Protein AF-A0A0C2F8E0-F1 (afdb_monomer_lite)

Foldseek 3Di:
DDDDDDDDDDDDPPDDDDDDPPPPDPPDDPDDDDPCLVVDDLVRNLVVVCVVDVDPVSNVVSVVVVVVVVVVVVVVVVVVVVVPDDDDPDDDQDDPPDDPVVSVVVVVVD

Structure (mmCIF, N/CA/C/O backbone):
data_AF-A0A0C2F8E0-F1
#
_entry.id   AF-A0A0C2F8E0-F1
#
loop_
_atom_site.group_PDB
_atom_site.id
_atom_site.type_symbol
_atom_site.label_atom_id
_atom_site.label_alt_id
_atom_site.label_comp_id
_atom_site.label_asym_id
_atom_site.label_entity_id
_atom_site.label_seq_id
_atom_site.pdbx_PDB_ins_code
_atom_site.Cartn_x
_atom_site.Cartn_y
_atom_site.Cartn_z
_atom_site.occupancy
_atom_site.B_iso_or_equiv
_atom_site.auth_seq_id
_atom_site.auth_comp_id
_atom_site.auth_asym_id
_atom_site.auth_atom_id
_atom_site.pdbx_PDB_model_num
ATOM 1 N N . MET A 1 1 ? -4.475 -62.866 5.472 1.00 45.16 1 MET A N 1
ATOM 2 C CA . MET A 1 1 ? -4.153 -63.033 4.039 1.00 45.16 1 MET A CA 1
ATOM 3 C C . MET A 1 1 ? -5.028 -62.095 3.226 1.00 45.16 1 MET A C 1
ATOM 5 O O . MET A 1 1 ? -6.178 -62.429 3.008 1.00 45.16 1 MET A O 1
ATOM 9 N N . SER A 1 2 ? -4.526 -60.917 2.849 1.00 54.19 2 SER A N 1
ATOM 10 C CA . SER A 1 2 ? -4.878 -60.255 1.583 1.00 54.19 2 SER A CA 1
ATOM 11 C C . SER A 1 2 ? -4.017 -59.000 1.445 1.00 54.19 2 SER A C 1
ATOM 13 O O . SER A 1 2 ? -4.216 -58.004 2.136 1.00 54.19 2 SER A O 1
ATOM 15 N N . GLN A 1 3 ? -2.981 -59.113 0.617 1.00 51.97 3 GLN A N 1
ATOM 16 C CA . GLN A 1 3 ? -2.115 -58.018 0.204 1.00 51.97 3 GLN A CA 1
ATOM 17 C C . GLN A 1 3 ? -2.826 -57.235 -0.898 1.00 51.97 3 GLN A C 1
ATOM 19 O O . GLN A 1 3 ? -3.291 -57.826 -1.871 1.00 51.97 3 GLN A O 1
ATOM 24 N N . ARG A 1 4 ? -2.837 -55.904 -0.810 1.00 46.88 4 ARG A N 1
ATOM 25 C CA . ARG A 1 4 ? -3.068 -55.062 -1.986 1.00 46.88 4 ARG A CA 1
ATOM 26 C C . ARG A 1 4 ? -2.023 -53.957 -2.013 1.00 46.88 4 ARG A C 1
ATOM 28 O O . ARG A 1 4 ? -2.144 -52.922 -1.369 1.00 46.88 4 ARG A O 1
ATOM 35 N N . ALA A 1 5 ? -0.938 -54.270 -2.712 1.00 56.09 5 ALA A N 1
ATOM 36 C CA . ALA A 1 5 ? 0.162 -53.376 -3.011 1.00 56.09 5 ALA A CA 1
ATOM 37 C C . ALA A 1 5 ? -0.282 -52.351 -4.063 1.00 56.09 5 ALA A C 1
ATOM 39 O O . ALA A 1 5 ? -0.649 -52.741 -5.168 1.00 56.09 5 ALA A O 1
ATOM 40 N N . ASN A 1 6 ? -0.192 -51.059 -3.746 1.00 51.34 6 ASN A N 1
ATOM 41 C CA . ASN A 1 6 ? -0.209 -50.003 -4.754 1.00 51.34 6 ASN A CA 1
ATOM 42 C C . ASN A 1 6 ? 1.191 -49.400 -4.872 1.00 51.34 6 ASN A C 1
ATOM 44 O O . ASN A 1 6 ? 1.825 -49.008 -3.892 1.00 51.34 6 ASN A O 1
ATOM 48 N N . ARG A 1 7 ? 1.696 -49.436 -6.104 1.00 55.56 7 ARG A N 1
ATOM 49 C CA . ARG A 1 7 ? 3.070 -49.127 -6.486 1.00 55.56 7 ARG A CA 1
ATOM 50 C C . ARG A 1 7 ? 3.330 -47.619 -6.422 1.00 55.56 7 ARG A C 1
ATOM 52 O O . ARG A 1 7 ? 2.523 -46.817 -6.874 1.00 55.56 7 ARG A O 1
ATOM 59 N N . ARG A 1 8 ? 4.499 -47.277 -5.875 1.00 47.25 8 ARG A N 1
ATOM 60 C CA . ARG A 1 8 ? 5.128 -45.949 -5.875 1.00 47.25 8 ARG A CA 1
ATOM 61 C C . ARG A 1 8 ? 5.359 -45.453 -7.307 1.00 47.25 8 ARG A C 1
ATOM 63 O O . ARG A 1 8 ? 5.914 -46.196 -8.112 1.00 47.25 8 ARG A O 1
ATOM 70 N N . ALA A 1 9 ? 5.079 -44.178 -7.563 1.00 47.22 9 ALA A N 1
ATOM 71 C CA . ALA A 1 9 ? 5.681 -43.422 -8.657 1.00 47.22 9 ALA A CA 1
ATOM 72 C C . ALA A 1 9 ? 6.323 -42.159 -8.064 1.00 47.22 9 ALA A C 1
ATOM 74 O O . ALA A 1 9 ? 5.647 -41.187 -7.743 1.00 47.22 9 ALA A O 1
ATOM 75 N N . ALA A 1 10 ? 7.635 -42.220 -7.835 1.00 47.75 10 ALA A N 1
ATOM 76 C CA . ALA A 1 10 ? 8.445 -41.074 -7.447 1.00 47.75 10 ALA A CA 1
ATOM 77 C C . ALA A 1 10 ? 8.933 -40.392 -8.728 1.00 47.75 10 ALA A C 1
ATOM 79 O O . ALA A 1 10 ? 9.767 -40.953 -9.437 1.00 47.75 10 ALA A O 1
ATOM 80 N N . ASN A 1 11 ? 8.412 -39.206 -9.033 1.00 48.38 11 ASN A N 1
ATOM 81 C CA . ASN A 1 11 ? 8.907 -38.406 -10.146 1.00 48.38 11 ASN A CA 1
ATOM 82 C C . ASN A 1 11 ? 10.168 -37.653 -9.693 1.00 48.38 11 ASN A C 1
ATOM 84 O O . ASN A 1 11 ? 10.084 -36.635 -9.010 1.00 48.38 11 ASN A O 1
ATOM 88 N N . LYS A 1 12 ? 11.345 -38.205 -10.006 1.00 55.06 12 LYS A N 1
ATOM 89 C CA . LYS A 1 12 ? 12.647 -37.554 -9.821 1.00 55.06 12 LYS A CA 1
ATOM 90 C C . LYS A 1 12 ? 13.112 -37.008 -11.165 1.00 55.06 12 LYS A C 1
ATOM 92 O O . LYS A 1 12 ? 13.905 -37.653 -11.845 1.00 55.06 12 LYS A O 1
ATOM 97 N N . ASN A 1 13 ? 12.687 -35.800 -11.510 1.00 45.97 13 ASN A N 1
ATOM 98 C CA . ASN A 1 13 ? 13.343 -35.055 -12.580 1.00 45.97 13 ASN A CA 1
ATOM 99 C C . ASN A 1 13 ? 14.569 -34.350 -11.995 1.00 45.97 13 ASN A C 1
ATOM 101 O O . ASN A 1 13 ? 14.539 -33.181 -11.626 1.00 45.97 13 ASN A O 1
ATOM 105 N N . LYS A 1 14 ? 15.645 -35.132 -11.855 1.00 49.69 14 LYS A N 1
ATOM 106 C CA . LYS A 1 14 ? 17.013 -34.639 -11.698 1.00 49.69 14 LYS A CA 1
ATOM 107 C C . LYS A 1 14 ? 17.560 -34.425 -13.105 1.00 49.69 14 LYS A C 1
ATOM 109 O O . LYS A 1 14 ? 18.092 -35.357 -13.701 1.00 49.69 14 LYS A O 1
ATOM 114 N N . THR A 1 15 ? 17.424 -33.213 -13.623 1.00 42.12 15 THR A N 1
ATOM 115 C CA . THR A 1 15 ? 18.059 -32.813 -14.880 1.00 42.12 15 THR A CA 1
ATOM 116 C C . THR A 1 15 ? 19.255 -31.941 -14.525 1.00 42.12 15 THR A C 1
ATOM 118 O O . THR A 1 15 ? 19.119 -30.750 -14.272 1.00 42.12 15 THR A O 1
ATOM 121 N N . MET A 1 16 ? 20.424 -32.577 -14.415 1.00 50.88 16 MET A N 1
ATOM 122 C CA . MET A 1 16 ? 21.712 -31.893 -14.509 1.00 50.88 16 MET A CA 1
ATOM 123 C C . MET A 1 16 ? 21.967 -31.643 -15.994 1.00 50.88 16 MET A C 1
ATOM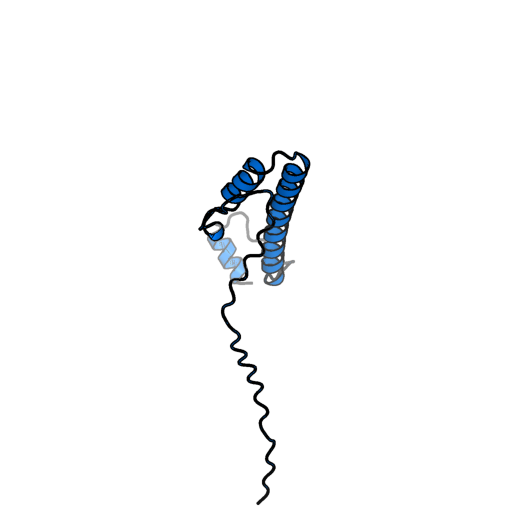 125 O O . MET A 1 16 ? 22.166 -32.602 -16.733 1.00 50.88 16 MET A O 1
ATOM 129 N N . VAL A 1 17 ? 21.932 -30.383 -16.415 1.00 41.81 17 VAL A N 1
ATOM 130 C CA . VAL A 1 17 ? 22.494 -29.920 -17.691 1.00 41.81 17 VAL A CA 1
ATOM 131 C C . VAL A 1 17 ? 23.168 -28.589 -17.365 1.00 41.81 17 VAL A C 1
ATOM 133 O O . VAL A 1 17 ? 22.498 -27.636 -16.990 1.00 41.81 17 VAL A O 1
ATOM 136 N N . THR A 1 18 ? 24.462 -28.660 -17.063 1.00 40.91 18 THR A N 1
ATOM 137 C CA . THR A 1 18 ? 25.561 -28.264 -17.960 1.00 40.91 18 THR A CA 1
ATOM 138 C C . THR A 1 18 ? 25.658 -26.748 -18.041 1.00 40.91 18 THR A C 1
ATOM 140 O O . THR A 1 18 ? 24.885 -26.089 -18.728 1.00 40.91 18 THR A O 1
ATOM 143 N N . GLU A 1 19 ? 26.631 -26.223 -17.300 1.00 48.03 19 GLU A N 1
ATOM 144 C CA . GLU A 1 19 ? 27.189 -24.890 -17.475 1.00 48.03 19 GLU A CA 1
ATOM 145 C C . GLU A 1 19 ? 27.627 -24.734 -18.936 1.00 48.03 19 GLU A C 1
ATOM 147 O O . GLU A 1 19 ? 28.675 -25.232 -19.331 1.00 48.03 19 GLU A O 1
ATOM 152 N N . ASN A 1 20 ? 26.813 -24.057 -19.741 1.00 40.94 20 ASN A N 1
ATOM 153 C CA . ASN A 1 20 ? 27.279 -23.382 -20.942 1.00 40.94 20 ASN A CA 1
ATOM 154 C C . ASN A 1 20 ? 26.905 -21.913 -20.775 1.00 40.94 20 ASN A C 1
ATOM 156 O O . ASN A 1 20 ? 25.783 -21.484 -21.038 1.00 40.94 20 ASN A O 1
ATOM 160 N N . SER A 1 21 ? 27.866 -21.149 -20.263 1.00 54.12 21 SER A N 1
ATOM 161 C CA . SER A 1 21 ? 27.901 -19.697 -20.354 1.00 54.12 21 SER A CA 1
ATOM 162 C C . SER A 1 21 ? 28.090 -19.313 -21.822 1.00 54.12 21 SER A C 1
ATOM 164 O O . SER A 1 21 ? 29.199 -19.022 -22.267 1.00 54.12 21 SER A O 1
ATOM 166 N N . GLU A 1 22 ? 27.011 -19.369 -22.595 1.00 39.72 22 GLU A N 1
ATOM 167 C CA . GLU A 1 22 ? 26.970 -18.793 -23.932 1.00 39.72 22 GLU A CA 1
ATO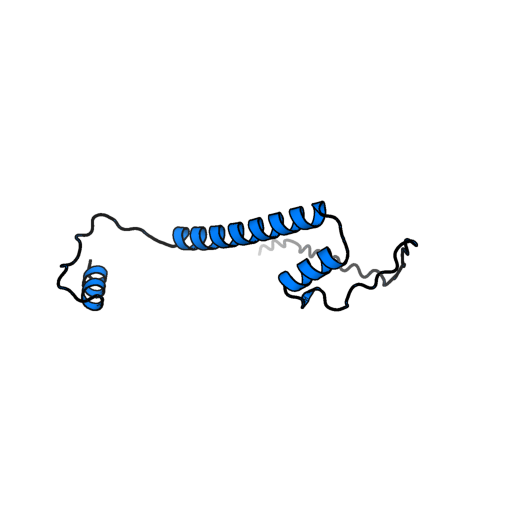M 168 C C . GLU A 1 22 ? 26.521 -17.344 -23.806 1.00 39.72 22 GLU A C 1
ATOM 170 O O . GLU A 1 22 ? 25.343 -17.006 -23.691 1.00 39.72 22 GLU A O 1
ATOM 175 N N . SER A 1 23 ? 27.532 -16.484 -23.766 1.00 47.25 23 SER A N 1
ATOM 176 C CA . SER A 1 23 ? 27.427 -15.043 -23.899 1.00 47.25 23 SER A CA 1
ATOM 177 C C . SER A 1 23 ? 26.726 -14.703 -25.213 1.00 47.25 23 SER A C 1
ATOM 179 O O . SER A 1 23 ? 27.362 -14.612 -26.261 1.00 47.25 23 SER A O 1
ATOM 181 N N . ILE A 1 24 ? 25.415 -14.469 -25.168 1.00 44.28 24 ILE A N 1
ATOM 182 C CA . ILE A 1 24 ? 24.731 -13.733 -26.233 1.00 44.28 24 ILE A CA 1
ATOM 183 C C . ILE A 1 24 ? 25.053 -12.256 -26.003 1.00 44.28 24 ILE A C 1
ATOM 185 O O . ILE A 1 24 ? 24.298 -11.504 -25.390 1.00 44.28 24 ILE A O 1
ATOM 189 N N . SER A 1 25 ? 26.247 -11.857 -26.433 1.00 41.91 25 SER A N 1
ATOM 190 C CA . SER A 1 25 ? 26.643 -10.458 -26.500 1.00 41.91 25 SER A CA 1
ATOM 191 C C . SER A 1 25 ? 25.890 -9.802 -27.652 1.00 41.91 25 SER A C 1
ATOM 193 O O . SER A 1 25 ? 26.269 -9.950 -28.813 1.00 41.91 25 SER A O 1
ATOM 195 N N . ASN A 1 26 ? 24.823 -9.079 -27.320 1.00 41.91 26 ASN A N 1
ATOM 196 C CA . ASN A 1 26 ? 24.261 -8.070 -28.207 1.00 41.91 26 ASN A CA 1
ATOM 197 C C . ASN A 1 26 ? 25.211 -6.856 -28.168 1.00 41.91 26 ASN A C 1
ATOM 199 O O . ASN A 1 26 ? 25.406 -6.290 -27.087 1.00 41.91 26 ASN A O 1
ATOM 203 N N . PRO A 1 27 ? 25.856 -6.466 -29.279 1.00 53.09 27 PRO A N 1
ATOM 204 C CA . PRO A 1 27 ? 26.914 -5.475 -29.233 1.00 53.09 27 PRO A CA 1
ATOM 205 C C . PRO A 1 27 ? 26.339 -4.093 -29.543 1.00 53.09 27 PRO A C 1
ATOM 207 O O . PRO A 1 27 ? 26.495 -3.657 -30.668 1.00 53.09 27 PRO A O 1
ATOM 210 N N . GLU A 1 28 ? 25.694 -3.407 -28.588 1.00 50.78 28 GLU A N 1
ATOM 211 C CA . GLU A 1 28 ? 25.540 -1.932 -28.689 1.00 50.78 28 GLU A CA 1
ATOM 212 C C . GLU A 1 28 ? 25.468 -1.138 -27.370 1.00 50.78 28 GLU A C 1
ATOM 214 O O . GLU A 1 28 ? 25.681 0.066 -27.418 1.00 50.78 28 GLU A O 1
ATOM 219 N N . HIS A 1 29 ? 25.321 -1.732 -26.179 1.00 48.88 29 HIS A N 1
ATOM 220 C CA . HIS A 1 29 ? 25.494 -0.970 -24.928 1.00 48.88 29 HIS A CA 1
ATOM 221 C C . HIS A 1 29 ? 26.200 -1.802 -23.857 1.00 48.88 29 HIS A C 1
ATOM 223 O O . HIS A 1 29 ? 25.595 -2.625 -23.174 1.00 48.88 29 HIS A O 1
ATOM 229 N N . GLY A 1 30 ? 27.511 -1.596 -23.727 1.00 52.00 30 GLY A N 1
ATOM 230 C CA . GLY A 1 30 ? 28.300 -2.135 -22.625 1.00 52.00 30 GLY A CA 1
ATOM 231 C C . GLY A 1 30 ? 27.953 -1.402 -21.336 1.00 52.00 30 GLY A C 1
ATOM 232 O O . GLY A 1 30 ? 28.537 -0.366 -21.045 1.00 52.00 30 GLY A O 1
ATOM 233 N N . GLU A 1 31 ? 27.002 -1.932 -20.575 1.00 61.53 31 GLU A N 1
ATOM 234 C CA . GLU A 1 31 ? 26.642 -1.385 -19.272 1.00 61.53 31 GLU A CA 1
ATOM 235 C C . GLU A 1 31 ? 26.696 -2.482 -18.212 1.00 61.53 31 GLU A C 1
ATOM 237 O O . GLU A 1 31 ? 25.895 -3.415 -18.194 1.00 61.53 31 GLU A O 1
ATOM 242 N N . VAL A 1 32 ? 27.690 -2.373 -17.330 1.00 66.31 32 VAL A N 1
ATOM 243 C CA . VAL A 1 32 ? 27.881 -3.275 -16.194 1.00 66.31 32 VAL A CA 1
ATOM 244 C C . VAL A 1 32 ? 26.773 -2.992 -15.180 1.00 66.31 32 VAL A C 1
ATOM 246 O O . VAL A 1 32 ? 26.701 -1.899 -14.610 1.00 66.31 32 VAL A O 1
ATOM 249 N N . LEU A 1 33 ? 25.890 -3.968 -14.960 1.00 69.75 33 LEU A N 1
ATOM 250 C CA . LEU A 1 33 ? 24.957 -3.928 -13.835 1.00 69.75 33 LEU A CA 1
ATOM 251 C C . LEU A 1 33 ? 25.760 -3.942 -12.521 1.00 69.75 33 LEU A C 1
ATOM 253 O O . LEU A 1 33 ? 26.706 -4.725 -12.402 1.00 69.75 33 LEU A O 1
ATOM 257 N N . PRO A 1 34 ? 25.404 -3.118 -11.520 1.00 71.44 34 PRO A N 1
ATOM 258 C CA . PRO A 1 34 ? 26.037 -3.191 -10.214 1.00 71.44 34 PRO A CA 1
ATOM 259 C C . PRO A 1 34 ? 25.771 -4.571 -9.607 1.00 71.44 34 PRO A C 1
ATOM 261 O O . PRO A 1 34 ? 24.659 -5.092 -9.683 1.00 71.44 34 PRO A O 1
ATOM 264 N N . ALA A 1 35 ? 26.799 -5.157 -8.994 1.00 71.12 35 ALA A N 1
ATOM 265 C CA . ALA A 1 35 ? 26.773 -6.541 -8.519 1.00 71.12 35 ALA A CA 1
ATOM 266 C C . ALA A 1 35 ? 25.690 -6.833 -7.456 1.00 71.12 35 ALA A C 1
ATOM 268 O O . ALA A 1 35 ? 25.348 -7.993 -7.266 1.00 71.12 35 ALA A O 1
ATOM 269 N N . ASN A 1 36 ? 25.125 -5.804 -6.807 1.00 80.62 36 ASN A N 1
ATOM 270 C CA . ASN A 1 36 ? 24.226 -5.939 -5.653 1.00 80.62 36 ASN A CA 1
ATOM 271 C C . ASN A 1 36 ? 22.931 -5.118 -5.796 1.00 80.62 36 ASN A C 1
ATOM 273 O O . ASN A 1 36 ? 22.582 -4.329 -4.921 1.00 80.62 36 ASN A O 1
ATOM 277 N N . LEU A 1 37 ? 22.197 -5.283 -6.902 1.00 84.25 37 LEU A N 1
ATOM 278 C CA . LEU A 1 37 ? 20.883 -4.636 -7.076 1.00 84.25 37 LEU A CA 1
ATOM 279 C C . LEU A 1 37 ? 19.869 -5.028 -5.986 1.00 84.25 37 LEU A C 1
ATOM 281 O O . LEU A 1 37 ? 19.005 -4.228 -5.645 1.00 84.25 37 LEU A O 1
ATOM 285 N N . SER A 1 38 ? 19.973 -6.246 -5.445 1.00 85.44 38 SER A N 1
ATOM 286 C CA . SER A 1 38 ? 19.097 -6.764 -4.385 1.00 85.44 38 SER A CA 1
ATOM 287 C C . SER A 1 38 ? 19.243 -6.036 -3.052 1.00 85.44 38 SER A C 1
ATOM 289 O O . SER A 1 38 ? 18.305 -6.030 -2.261 1.00 85.44 38 SER A O 1
ATOM 291 N N . ASP A 1 39 ? 20.410 -5.442 -2.809 1.00 89.06 39 ASP A N 1
ATOM 292 C CA . ASP A 1 39 ? 20.748 -4.819 -1.527 1.00 89.06 39 ASP A CA 1
ATOM 293 C C . ASP A 1 39 ? 20.405 -3.325 -1.524 1.00 89.06 39 ASP A C 1
ATOM 295 O O . ASP A 1 39 ? 20.404 -2.673 -0.479 1.00 89.06 39 ASP A O 1
ATOM 299 N N . MET A 1 40 ? 20.110 -2.771 -2.703 1.00 87.94 40 MET A N 1
ATOM 300 C CA . MET A 1 40 ? 19.691 -1.388 -2.861 1.00 87.94 40 MET A CA 1
ATOM 301 C C . MET A 1 40 ? 18.275 -1.201 -2.329 1.00 87.94 40 MET A C 1
ATOM 303 O O . MET A 1 40 ? 17.383 -2.024 -2.554 1.00 87.94 40 MET A O 1
ATOM 307 N N . SER A 1 41 ? 18.035 -0.072 -1.662 1.00 90.31 41 SER A N 1
ATOM 308 C CA . SER A 1 41 ? 16.668 0.288 -1.307 1.00 90.31 41 SER A CA 1
ATOM 309 C C . SER A 1 41 ? 15.838 0.523 -2.577 1.00 90.31 41 SER A C 1
ATOM 311 O O . SER A 1 41 ? 16.367 0.863 -3.636 1.00 90.31 41 SER A O 1
ATOM 313 N N . VAL A 1 42 ? 14.509 0.400 -2.475 1.00 87.88 42 VAL A N 1
ATOM 314 C CA . VAL A 1 42 ? 13.590 0.696 -3.595 1.00 87.88 42 VAL A CA 1
ATOM 315 C C . VAL A 1 42 ? 13.827 2.106 -4.144 1.00 87.88 42 VAL A C 1
ATOM 317 O O . VAL A 1 42 ? 13.749 2.330 -5.352 1.00 87.88 42 VAL A O 1
ATOM 320 N N . ARG A 1 43 ? 14.154 3.053 -3.258 1.00 88.31 43 ARG A N 1
ATOM 321 C CA . ARG A 1 43 ? 14.490 4.424 -3.632 1.00 88.31 43 ARG A CA 1
ATOM 322 C C . ARG A 1 43 ? 15.777 4.475 -4.451 1.00 88.31 43 ARG A C 1
ATOM 324 O O . ARG A 1 43 ? 15.751 5.022 -5.548 1.00 88.31 43 ARG A O 1
ATOM 331 N N . ASP A 1 44 ? 16.856 3.870 -3.962 1.00 89.81 44 ASP A N 1
ATOM 332 C CA . ASP A 1 44 ? 18.152 3.891 -4.654 1.00 89.81 44 ASP A CA 1
ATOM 333 C C . ASP A 1 44 ? 18.065 3.178 -6.009 1.00 89.81 44 ASP A C 1
ATOM 335 O O . ASP A 1 44 ? 18.651 3.628 -6.991 1.00 89.81 44 ASP A O 1
ATOM 339 N N . LEU A 1 45 ? 17.291 2.091 -6.092 1.00 90.44 45 LEU A N 1
ATOM 340 C CA . LEU A 1 45 ? 17.027 1.380 -7.343 1.00 90.44 45 LEU A CA 1
ATOM 341 C C . LEU A 1 45 ? 16.262 2.269 -8.337 1.00 90.44 45 LEU A C 1
ATOM 343 O O . LEU A 1 45 ? 16.577 2.294 -9.524 1.00 90.44 45 LEU A O 1
ATOM 347 N N . THR A 1 46 ? 15.276 3.027 -7.857 1.00 88.62 46 THR A N 1
ATOM 348 C CA . THR A 1 46 ? 14.498 3.957 -8.689 1.00 88.62 46 THR A CA 1
ATOM 349 C C . THR A 1 46 ? 15.374 5.099 -9.198 1.00 88.62 46 THR A C 1
ATOM 351 O O . THR A 1 46 ? 15.377 5.387 -10.395 1.00 88.62 46 THR A O 1
ATOM 354 N N . GLU A 1 47 ? 16.167 5.709 -8.314 1.00 88.00 47 GLU A N 1
ATOM 355 C CA . GLU A 1 47 ? 17.131 6.752 -8.674 1.00 88.00 47 GLU A CA 1
ATOM 356 C C . GLU A 1 47 ? 18.166 6.217 -9.674 1.00 88.00 47 GLU A C 1
ATOM 358 O O . GLU A 1 47 ? 18.475 6.890 -10.659 1.00 88.00 47 GLU A O 1
ATOM 363 N N . TYR A 1 48 ? 18.630 4.976 -9.501 1.00 89.00 48 TYR A N 1
ATOM 364 C CA . TYR A 1 48 ? 19.514 4.310 -10.453 1.00 89.00 48 TYR A CA 1
ATOM 365 C C . TYR A 1 48 ? 18.865 4.172 -11.835 1.00 89.00 48 TYR A C 1
ATOM 367 O O . TYR A 1 48 ? 19.460 4.597 -12.827 1.00 89.00 48 TYR A O 1
ATOM 375 N N . ILE A 1 49 ? 17.630 3.667 -11.923 1.00 88.31 49 ILE A N 1
ATOM 376 C CA . ILE A 1 49 ? 16.924 3.507 -13.204 1.00 88.31 49 ILE A CA 1
ATOM 377 C C . ILE A 1 49 ? 16.725 4.864 -13.900 1.00 88.31 49 ILE A C 1
ATOM 379 O O . ILE A 1 49 ? 17.033 4.988 -15.086 1.00 88.31 49 ILE A O 1
ATOM 383 N N . VAL A 1 50 ? 16.292 5.901 -13.175 1.00 87.56 50 VAL A N 1
ATOM 384 C CA . VAL A 1 50 ? 16.096 7.262 -13.723 1.00 87.56 50 VAL A CA 1
ATOM 385 C C . VAL A 1 50 ? 17.428 7.929 -14.095 1.00 87.56 50 VAL A C 1
ATOM 387 O O . VAL A 1 50 ? 17.514 8.728 -15.033 1.00 87.56 50 VAL A O 1
ATOM 390 N N . SER A 1 51 ? 18.514 7.615 -13.384 1.00 86.19 51 SER A N 1
ATOM 391 C CA . SER A 1 51 ? 19.848 8.115 -13.729 1.00 86.19 51 SER A CA 1
ATOM 392 C C . SER A 1 51 ? 20.346 7.548 -15.062 1.00 86.19 51 SER A C 1
ATOM 394 O O . SER A 1 51 ? 20.958 8.287 -15.834 1.00 86.19 51 SER A O 1
ATOM 396 N N . ARG A 1 52 ? 20.023 6.277 -15.343 1.00 85.12 52 ARG A N 1
ATOM 397 C CA . ARG A 1 52 ? 20.389 5.542 -16.561 1.00 85.12 52 ARG A CA 1
ATOM 398 C C . ARG A 1 52 ? 19.504 5.897 -17.752 1.00 85.12 52 ARG A C 1
ATOM 400 O O . ARG A 1 52 ? 20.010 6.064 -18.856 1.00 85.12 52 ARG A O 1
ATOM 407 N N . TYR A 1 53 ? 18.202 6.040 -17.526 1.00 83.19 53 TYR A N 1
ATOM 408 C CA . TYR A 1 53 ? 17.225 6.320 -18.571 1.00 83.19 53 TYR A CA 1
ATOM 409 C C . TYR A 1 53 ? 16.615 7.704 -18.369 1.00 83.19 53 TYR A C 1
ATOM 411 O O . TYR A 1 53 ? 15.703 7.891 -17.567 1.00 83.19 53 TYR A O 1
ATOM 419 N N . LYS A 1 54 ? 17.097 8.681 -19.145 1.00 82.44 54 LYS A N 1
ATOM 420 C CA . LYS A 1 54 ? 16.588 10.065 -19.170 1.00 82.44 54 LYS A CA 1
ATOM 421 C C . LYS A 1 54 ? 15.301 10.208 -19.990 1.00 82.44 54 LYS A C 1
ATOM 423 O O . LYS A 1 54 ? 15.131 11.179 -20.721 1.00 82.44 54 LYS A O 1
ATOM 428 N N . ASP A 1 55 ? 14.414 9.225 -19.888 1.00 88.38 55 ASP A N 1
ATOM 429 C CA . ASP A 1 55 ? 13.109 9.248 -20.539 1.00 88.38 55 ASP A CA 1
ATOM 430 C C . ASP A 1 55 ? 12.038 9.702 -19.527 1.00 88.38 55 ASP A C 1
ATOM 432 O O . ASP A 1 55 ? 11.776 8.988 -18.551 1.00 88.38 55 ASP A O 1
ATOM 436 N N . PRO A 1 56 ? 11.377 10.856 -19.746 1.00 87.44 56 PRO A N 1
ATOM 437 C CA . PRO A 1 56 ? 10.325 11.342 -18.855 1.00 87.44 56 PRO A CA 1
ATOM 438 C C . PRO A 1 56 ? 9.108 10.403 -18.780 1.00 87.44 56 PRO A C 1
ATOM 440 O O . PRO A 1 56 ? 8.316 10.491 -17.839 1.00 87.44 56 PRO A O 1
ATOM 443 N N . VAL A 1 57 ? 8.916 9.507 -19.753 1.00 91.88 57 VAL A N 1
ATOM 444 C CA . VAL A 1 57 ? 7.868 8.478 -19.713 1.00 91.88 57 VAL A CA 1
ATOM 445 C C . VAL A 1 57 ? 8.217 7.398 -18.691 1.00 91.88 57 VAL A C 1
ATOM 447 O O . VAL A 1 57 ? 7.357 7.019 -17.896 1.00 91.88 57 VAL A O 1
ATOM 450 N N . ILE A 1 58 ? 9.472 6.941 -18.660 1.00 89.75 58 ILE A N 1
ATOM 451 C CA . ILE A 1 58 ? 9.943 5.925 -17.707 1.00 89.75 58 ILE A CA 1
ATOM 452 C C . ILE A 1 58 ? 9.823 6.446 -16.272 1.00 89.75 58 ILE A C 1
ATOM 454 O O . ILE A 1 58 ? 9.320 5.734 -15.403 1.00 89.75 58 ILE A O 1
ATOM 458 N N . GLU A 1 59 ? 10.189 7.705 -16.031 1.00 89.12 59 GLU A N 1
ATOM 459 C CA . GLU A 1 59 ? 10.052 8.340 -14.715 1.00 89.12 59 GLU A CA 1
ATOM 460 C C . GLU A 1 59 ? 8.589 8.380 -14.236 1.00 89.12 59 GLU A C 1
ATOM 462 O O . GLU A 1 59 ? 8.288 8.039 -13.087 1.00 89.12 59 GLU A O 1
ATOM 467 N N . LYS A 1 60 ? 7.649 8.716 -15.131 1.00 91.62 60 LYS A N 1
ATOM 468 C CA . LYS A 1 60 ? 6.209 8.707 -14.823 1.00 91.62 60 LYS A CA 1
ATOM 469 C C . LYS A 1 60 ? 5.683 7.302 -14.540 1.00 91.62 60 LYS A C 1
ATOM 471 O O . LYS A 1 60 ? 4.897 7.125 -13.610 1.00 91.62 60 LYS A O 1
ATOM 476 N N . LEU A 1 61 ? 6.107 6.308 -15.322 1.00 92.06 61 LEU A N 1
ATOM 477 C CA . LEU A 1 61 ? 5.705 4.913 -15.132 1.00 92.06 61 LEU A CA 1
ATOM 478 C C . LEU A 1 61 ? 6.215 4.354 -13.799 1.00 92.06 61 LEU A C 1
ATOM 480 O O . LEU A 1 61 ? 5.446 3.723 -13.075 1.00 92.06 61 LEU A O 1
ATOM 484 N N . LEU A 1 62 ? 7.477 4.622 -13.450 1.00 92.44 62 LEU A N 1
ATOM 485 C CA . LEU A 1 62 ? 8.061 4.224 -12.167 1.00 92.44 62 LEU A CA 1
ATOM 486 C C . LEU A 1 62 ? 7.345 4.887 -10.993 1.00 92.44 62 LEU A C 1
ATOM 488 O O . LEU A 1 62 ? 6.969 4.204 -10.043 1.00 92.44 62 LEU A O 1
ATOM 492 N N . SER A 1 63 ? 7.083 6.191 -11.091 1.00 89.69 63 SER A N 1
ATOM 493 C CA . SER A 1 63 ? 6.346 6.927 -10.059 1.00 89.69 63 SER A CA 1
ATOM 494 C C . SER A 1 63 ? 4.954 6.327 -9.824 1.00 89.69 63 SER A C 1
ATOM 496 O O . SER A 1 63 ? 4.582 6.035 -8.686 1.00 89.69 63 SER A O 1
ATOM 498 N N . ALA A 1 64 ? 4.208 6.051 -10.900 1.00 93.25 64 ALA A N 1
ATOM 499 C CA . ALA A 1 64 ? 2.894 5.417 -10.812 1.00 93.25 64 ALA A CA 1
ATOM 500 C C . ALA A 1 64 ? 2.963 3.989 -10.236 1.00 93.25 64 ALA A C 1
ATOM 502 O O . ALA A 1 64 ? 2.079 3.575 -9.484 1.00 93.25 64 ALA A O 1
ATOM 503 N N . LEU A 1 65 ? 4.007 3.223 -10.566 1.00 91.31 65 LEU A N 1
ATOM 504 C CA . LEU A 1 65 ? 4.219 1.883 -10.023 1.00 91.31 65 LEU A CA 1
ATOM 505 C C . LEU A 1 65 ? 4.465 1.922 -8.508 1.00 91.31 65 LEU A C 1
ATOM 507 O O . LEU A 1 65 ? 3.824 1.170 -7.773 1.00 91.31 65 LEU A O 1
ATOM 511 N N . MET A 1 66 ? 5.341 2.814 -8.036 1.00 89.69 66 MET A N 1
ATOM 512 C CA . MET A 1 66 ? 5.631 2.975 -6.606 1.00 89.69 66 MET A CA 1
ATOM 513 C C . MET A 1 66 ? 4.382 3.359 -5.807 1.00 89.69 66 MET A C 1
ATOM 515 O O . MET A 1 66 ? 4.138 2.818 -4.723 1.00 89.69 66 MET A O 1
ATOM 519 N N . GLU A 1 67 ? 3.555 4.248 -6.357 1.00 90.56 67 GLU A N 1
ATOM 520 C CA . GLU A 1 67 ? 2.285 4.634 -5.747 1.00 90.56 67 GLU A CA 1
ATOM 521 C C . GLU A 1 67 ? 1.312 3.446 -5.660 1.00 90.56 67 GLU A C 1
ATOM 523 O O . GLU A 1 67 ? 0.700 3.215 -4.613 1.00 90.56 67 GLU A O 1
ATOM 528 N N . LYS A 1 68 ? 1.194 2.650 -6.732 1.00 90.25 68 LYS A N 1
ATOM 529 C CA . LYS A 1 68 ? 0.325 1.462 -6.761 1.00 90.25 68 LYS A CA 1
ATOM 530 C C . LYS A 1 68 ? 0.743 0.406 -5.744 1.00 90.25 68 LYS A C 1
ATOM 532 O O . LYS A 1 68 ? -0.125 -0.107 -5.043 1.00 90.25 68 LYS A O 1
ATOM 537 N N . ILE A 1 69 ? 2.039 0.107 -5.644 1.00 87.31 69 ILE A N 1
ATOM 538 C CA . ILE A 1 69 ? 2.565 -0.868 -4.676 1.00 87.31 69 ILE A CA 1
ATOM 539 C C . ILE A 1 69 ? 2.245 -0.409 -3.251 1.00 87.31 69 ILE A C 1
ATOM 541 O O . ILE A 1 69 ? 1.675 -1.169 -2.472 1.00 87.31 69 ILE A O 1
ATOM 545 N N . SER A 1 70 ? 2.529 0.857 -2.934 1.00 83.19 70 SER A N 1
ATOM 546 C CA . SER A 1 70 ? 2.287 1.419 -1.599 1.00 83.19 70 SER A CA 1
ATOM 547 C C . SER A 1 70 ? 0.810 1.334 -1.199 1.00 83.19 70 SER A C 1
ATOM 549 O O . SER A 1 70 ? 0.483 0.914 -0.088 1.00 83.19 70 SER A O 1
ATOM 551 N N . LYS A 1 71 ? -0.097 1.681 -2.121 1.00 82.50 71 LYS A N 1
ATOM 552 C CA . LYS A 1 71 ? -1.547 1.590 -1.903 1.00 82.50 71 LYS A CA 1
ATOM 553 C C . LYS A 1 71 ? -2.012 0.146 -1.725 1.00 82.50 71 LYS A C 1
ATOM 555 O O . LYS A 1 71 ? -2.778 -0.133 -0.809 1.00 82.50 71 LYS A O 1
ATOM 560 N N . GLN A 1 72 ? -1.541 -0.766 -2.572 1.00 79.81 72 GLN A N 1
ATOM 561 C CA . GLN A 1 72 ? -1.955 -2.163 -2.532 1.00 79.81 72 GLN A CA 1
ATOM 562 C C . GLN A 1 72 ? -1.521 -2.855 -1.233 1.00 79.81 72 GLN A C 1
ATOM 564 O O . GLN A 1 72 ? -2.354 -3.471 -0.570 1.00 79.81 72 GLN A O 1
ATOM 569 N N . CYS A 1 73 ? -0.269 -2.667 -0.806 1.00 74.81 73 CYS A N 1
ATOM 570 C CA . CYS A 1 73 ? 0.217 -3.223 0.457 1.00 74.81 73 CYS A CA 1
ATOM 571 C C . CYS A 1 73 ? -0.563 -2.688 1.673 1.00 74.81 73 CYS A C 1
ATOM 573 O O . CYS A 1 73 ? -0.851 -3.443 2.603 1.00 74.81 73 CYS A O 1
ATOM 575 N N . HIS A 1 74 ? -0.938 -1.402 1.669 1.00 73.75 74 HIS A N 1
ATOM 576 C CA . HIS A 1 74 ? -1.738 -0.817 2.746 1.00 73.75 74 HIS A CA 1
ATOM 577 C C . HIS A 1 74 ? -3.151 -1.421 2.807 1.00 73.75 74 HIS A C 1
ATOM 579 O O . HIS A 1 74 ? -3.601 -1.834 3.877 1.00 73.75 74 HIS A O 1
ATOM 585 N N . CYS A 1 75 ? -3.823 -1.545 1.657 1.00 72.50 75 CYS A N 1
ATOM 586 C CA . CYS A 1 75 ? -5.164 -2.123 1.576 1.00 72.50 75 CYS A CA 1
ATOM 587 C C . CYS A 1 75 ? -5.209 -3.592 2.014 1.00 72.50 75 CYS A C 1
ATOM 589 O O . CYS A 1 75 ? -6.141 -3.984 2.713 1.00 72.50 75 CYS A O 1
ATOM 591 N N . GLU A 1 76 ? -4.216 -4.398 1.636 1.00 77.81 76 GLU A N 1
ATOM 592 C CA . GLU A 1 76 ? -4.159 -5.818 2.003 1.00 77.81 76 GLU A CA 1
ATOM 593 C C . GLU A 1 76 ? -3.983 -6.009 3.518 1.00 77.81 76 GLU A C 1
ATOM 595 O O . GLU A 1 76 ? -4.658 -6.848 4.117 1.00 77.81 76 GLU A O 1
ATOM 600 N N . CYS A 1 77 ? -3.164 -5.178 4.172 1.00 79.44 77 CYS A N 1
ATOM 601 C CA . CYS A 1 77 ? -2.987 -5.232 5.625 1.00 79.44 77 CYS A CA 1
ATOM 602 C C . CYS A 1 77 ? -4.281 -4.920 6.385 1.00 79.44 77 CYS A C 1
ATOM 604 O O . CYS A 1 77 ? -4.622 -5.607 7.349 1.00 79.44 77 CYS A O 1
ATOM 606 N N . ASP A 1 78 ? -5.004 -3.881 5.973 1.00 83.94 78 ASP A N 1
ATOM 607 C CA . ASP A 1 78 ? -6.230 -3.470 6.658 1.00 83.94 78 ASP A CA 1
ATOM 608 C C . ASP A 1 78 ? -7.405 -4.402 6.352 1.00 83.94 78 ASP A C 1
ATOM 610 O O . ASP A 1 78 ? -8.225 -4.668 7.235 1.00 83.94 78 ASP A O 1
ATOM 614 N N . ALA A 1 79 ? -7.465 -4.952 5.136 1.00 84.19 79 ALA A N 1
ATOM 615 C CA . ALA A 1 79 ? -8.419 -5.99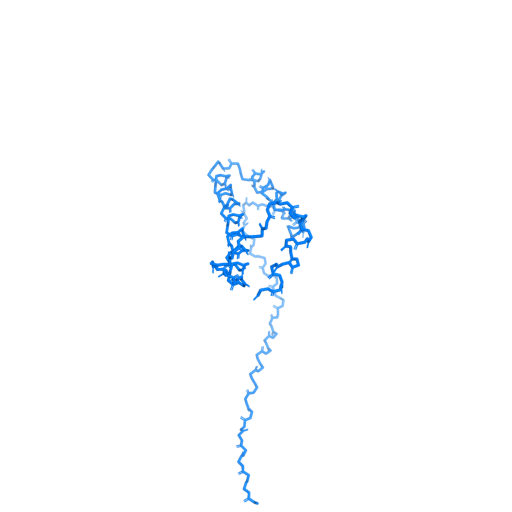7 4.786 1.00 84.19 79 ALA A CA 1
ATOM 616 C C . ALA A 1 79 ? -8.209 -7.250 5.646 1.00 84.19 79 ALA A C 1
ATOM 618 O O . ALA A 1 79 ? -9.179 -7.767 6.195 1.00 84.19 79 ALA A O 1
ATOM 619 N N . GLU A 1 80 ? -6.962 -7.687 5.837 1.00 87.06 80 GLU A N 1
ATOM 620 C CA . GLU A 1 80 ? -6.642 -8.841 6.681 1.00 87.06 80 GLU A CA 1
ATOM 621 C C . GLU A 1 80 ? -6.978 -8.584 8.156 1.00 87.06 80 GLU A C 1
ATOM 623 O O . GLU A 1 80 ? -7.609 -9.417 8.810 1.00 87.06 80 GLU A O 1
ATOM 628 N N . LYS A 1 81 ? -6.619 -7.407 8.690 1.00 88.06 81 LYS A N 1
ATOM 629 C CA . LYS A 1 81 ? -6.993 -7.011 10.060 1.00 88.06 81 LYS A CA 1
ATOM 630 C C . LYS A 1 81 ? -8.506 -7.040 10.249 1.00 88.06 81 LYS A C 1
ATOM 632 O O . LYS A 1 81 ? -8.982 -7.568 11.250 1.00 88.06 81 LYS A O 1
ATOM 637 N N . ARG A 1 82 ? -9.259 -6.507 9.280 1.00 88.88 82 ARG A N 1
ATOM 638 C CA . ARG A 1 82 ? -10.724 -6.495 9.317 1.00 88.88 82 ARG A CA 1
ATOM 639 C C . ARG A 1 82 ? -11.308 -7.901 9.203 1.00 88.88 82 ARG A C 1
ATOM 641 O O . ARG A 1 82 ? -12.237 -8.219 9.937 1.00 88.88 82 ARG A O 1
ATOM 648 N N . ALA A 1 83 ? -10.751 -8.746 8.336 1.00 91.19 83 ALA A N 1
ATOM 649 C CA . ALA A 1 83 ? -11.173 -10.138 8.178 1.00 91.19 83 ALA A CA 1
ATOM 650 C C . ALA A 1 83 ? -11.010 -10.949 9.475 1.00 91.19 83 ALA A C 1
ATOM 652 O O . ALA A 1 83 ? -11.759 -11.895 9.706 1.00 91.19 83 ALA A O 1
ATOM 653 N N . ARG A 1 84 ? -10.065 -10.556 10.340 1.00 91.81 84 ARG A N 1
ATOM 654 C CA . ARG A 1 84 ? -9.827 -11.160 11.661 1.00 91.81 84 ARG A CA 1
ATOM 655 C C . ARG A 1 84 ? -10.511 -10.435 12.824 1.00 91.81 84 ARG A C 1
ATOM 657 O O . ARG A 1 84 ? -10.351 -10.858 13.965 1.00 91.81 84 ARG A O 1
ATOM 664 N N . SER A 1 85 ? -11.241 -9.351 12.569 1.00 90.75 85 SER A N 1
ATOM 665 C CA . SER A 1 85 ? -11.934 -8.581 13.606 1.00 90.75 85 SER A CA 1
ATOM 666 C C . SER A 1 85 ? -13.420 -8.930 13.651 1.00 90.75 85 SER A C 1
ATOM 668 O O . SER A 1 85 ? -14.070 -9.004 12.609 1.00 90.75 85 SER A O 1
ATOM 670 N N . LEU A 1 86 ? -13.968 -9.097 14.855 1.00 90.19 86 LEU A N 1
ATOM 671 C CA . LEU A 1 86 ? -15.407 -9.186 15.088 1.00 90.19 86 LEU A CA 1
ATOM 672 C C . LEU A 1 86 ? -15.900 -7.836 15.616 1.00 90.19 86 LEU A C 1
ATOM 674 O O . LEU A 1 86 ? -15.371 -7.331 16.603 1.00 90.19 86 LEU A O 1
ATOM 678 N N . VAL A 1 87 ? -16.914 -7.260 14.971 1.00 90.88 87 VAL A N 1
ATOM 679 C CA . VAL A 1 87 ? -17.564 -6.028 15.437 1.00 90.88 87 VAL A CA 1
ATOM 680 C C . VAL A 1 87 ? -18.850 -6.408 16.161 1.00 90.88 87 VAL A C 1
ATOM 682 O O . VAL A 1 87 ? -19.763 -6.957 15.546 1.00 90.88 87 VAL A O 1
ATOM 685 N N . ILE A 1 88 ? -18.918 -6.112 17.458 1.00 89.19 88 ILE A N 1
ATOM 686 C CA . ILE A 1 88 ? -20.115 -6.296 18.283 1.00 89.19 88 ILE A CA 1
ATOM 687 C C . ILE A 1 88 ? -20.767 -4.924 18.460 1.00 89.19 88 ILE A C 1
ATOM 689 O O . ILE A 1 88 ? -20.136 -3.996 18.961 1.00 89.19 88 ILE A O 1
ATOM 693 N N . SER A 1 89 ? -22.015 -4.781 18.017 1.00 90.94 89 SER A N 1
ATOM 694 C CA . SER A 1 89 ? -22.808 -3.556 18.159 1.00 90.94 89 SER A CA 1
ATOM 695 C C . SER A 1 89 ? -23.947 -3.748 19.163 1.00 90.94 89 SER A C 1
ATOM 697 O O . SER A 1 89 ? -24.345 -4.871 19.464 1.00 90.94 89 SER A O 1
ATOM 699 N N . GLY A 1 90 ? -24.475 -2.640 19.692 1.00 91.50 90 GLY A N 1
ATOM 700 C CA . GLY A 1 90 ? -25.603 -2.662 20.630 1.00 91.50 90 GLY A CA 1
ATOM 701 C C . GLY A 1 90 ? -25.227 -2.894 22.096 1.00 91.50 90 GLY A C 1
ATOM 702 O O . GLY A 1 90 ? -26.122 -3.040 22.925 1.00 91.50 90 GLY A O 1
ATOM 703 N N . LEU A 1 91 ? -23.934 -2.899 22.435 1.00 90.56 91 LEU A N 1
ATOM 704 C CA . LEU A 1 91 ? -23.498 -2.823 23.828 1.00 90.56 91 LEU A CA 1
ATOM 705 C C . LEU A 1 91 ? -23.721 -1.399 24.366 1.00 90.56 91 LEU A C 1
ATOM 707 O O . LEU A 1 91 ? -23.436 -0.437 23.649 1.00 90.56 91 LEU A O 1
ATOM 711 N N . PRO A 1 92 ? -24.224 -1.244 25.604 1.00 92.06 92 PRO A N 1
ATOM 712 C CA . PRO A 1 92 ? -24.356 0.066 26.225 1.00 92.06 92 PRO A CA 1
ATOM 713 C C . PRO A 1 92 ? -22.971 0.676 26.458 1.00 92.06 92 PRO A C 1
ATOM 715 O O . PRO A 1 92 ? -22.058 -0.013 26.922 1.00 92.06 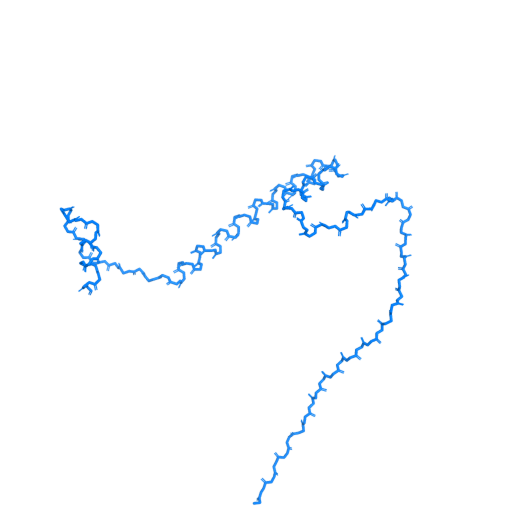92 PRO A O 1
ATOM 718 N N . GLU A 1 93 ? -22.830 1.963 26.149 1.00 91.44 93 GLU A N 1
ATOM 719 C CA . GLU A 1 93 ? -21.586 2.690 26.390 1.00 91.44 93 GLU A CA 1
ATOM 720 C C . GLU A 1 93 ? -21.301 2.801 27.898 1.00 91.44 93 GLU A C 1
ATOM 722 O O . GLU A 1 93 ? -22.227 2.987 28.697 1.00 91.44 93 GLU A O 1
ATOM 727 N N . PRO A 1 94 ? -20.028 2.672 28.310 1.00 92.31 94 PRO A N 1
ATOM 728 C CA . PRO A 1 94 ? -19.643 2.862 29.700 1.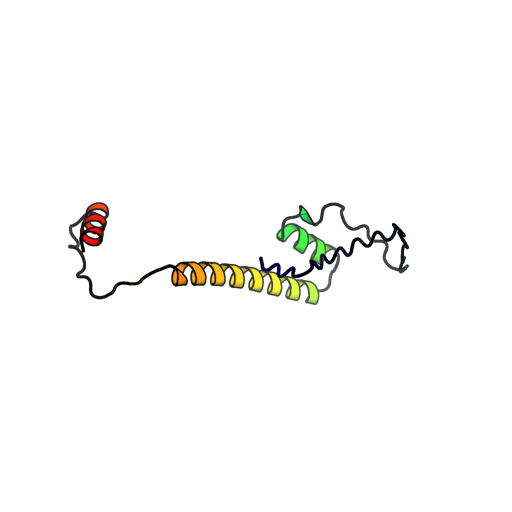00 92.31 94 PRO A CA 1
ATOM 729 C C . PRO A 1 94 ? -19.786 4.335 30.102 1.00 92.31 94 PRO A C 1
ATOM 731 O O . PRO A 1 94 ? -19.690 5.229 29.264 1.00 92.31 94 PRO A O 1
ATOM 734 N N . SER A 1 95 ? -19.956 4.599 31.401 1.00 93.56 95 SER A N 1
ATOM 735 C CA . SER A 1 95 ? -20.053 5.973 31.916 1.00 93.56 95 SER A CA 1
ATOM 736 C C . SER A 1 95 ? -18.853 6.836 31.492 1.00 93.56 95 SER A C 1
ATOM 738 O O . SER A 1 95 ? -17.701 6.389 31.525 1.00 93.56 95 SER A O 1
ATOM 740 N N . GLU A 1 96 ? -19.126 8.093 31.131 1.00 93.81 96 GLU A N 1
ATOM 741 C CA . GLU A 1 96 ? -18.127 9.108 30.771 1.00 93.81 96 GLU A CA 1
ATOM 742 C C . GLU A 1 96 ? -17.080 9.300 31.880 1.00 93.81 96 GLU A C 1
ATOM 744 O O . GLU A 1 96 ? -15.899 9.472 31.573 1.00 93.81 96 GLU A O 1
ATOM 749 N N . ASP A 1 97 ? -17.497 9.165 33.143 1.00 95.94 97 ASP A N 1
ATOM 750 C CA . ASP A 1 97 ? -16.677 9.406 34.337 1.00 95.94 97 ASP A CA 1
ATOM 751 C C . ASP A 1 97 ? -15.613 8.323 34.594 1.00 95.94 97 ASP A C 1
ATOM 753 O O . ASP A 1 97 ? -14.697 8.524 35.396 1.00 95.94 97 ASP A O 1
ATOM 757 N N . LEU A 1 98 ? -15.719 7.164 33.933 1.00 94.88 98 LEU A N 1
ATOM 758 C CA . LEU A 1 98 ? -14.774 6.063 34.108 1.00 94.88 98 LEU A CA 1
ATOM 759 C C . LEU A 1 98 ? -13.440 6.349 33.418 1.00 94.88 98 LEU A C 1
ATOM 761 O O . LEU A 1 98 ? -13.372 6.838 32.283 1.00 94.88 98 LEU A O 1
ATOM 765 N N . ARG A 1 99 ? -12.348 5.942 34.069 1.00 96.19 99 ARG A N 1
ATOM 766 C CA . ARG A 1 99 ? -11.020 5.943 33.448 1.00 96.19 99 ARG A CA 1
ATOM 767 C C . ARG A 1 99 ? -10.967 4.911 32.324 1.00 96.19 99 ARG A C 1
ATOM 769 O O . ARG A 1 99 ? -11.675 3.909 32.341 1.00 96.19 99 ARG A O 1
ATOM 776 N N . ALA A 1 100 ? -10.056 5.104 31.369 1.00 95.25 100 ALA A N 1
ATOM 777 C CA . ALA A 1 100 ? -9.902 4.201 30.223 1.00 95.25 100 ALA A CA 1
ATOM 778 C C . ALA A 1 100 ? -9.697 2.724 30.624 1.00 95.25 100 ALA A C 1
ATOM 780 O O . ALA A 1 100 ? -10.246 1.834 29.982 1.00 95.25 100 ALA A O 1
ATOM 781 N N . SER A 1 101 ? -8.965 2.459 31.713 1.00 96.12 101 SER A N 1
ATOM 782 C CA . SER A 1 101 ? -8.777 1.101 32.240 1.00 96.12 101 SER A CA 1
ATOM 783 C C . SER A 1 101 ? -10.072 0.482 32.776 1.00 96.12 101 SER A C 1
ATOM 785 O O . SER A 1 101 ? -10.306 -0.703 32.586 1.00 96.12 101 SER A O 1
ATOM 787 N N . GLU A 1 102 ? -10.925 1.277 33.424 1.00 96.50 102 GLU A N 1
ATOM 788 C CA . GLU A 1 102 ? -12.206 0.817 33.975 1.00 96.50 102 GLU A CA 1
ATOM 789 C C . GLU A 1 102 ? -13.225 0.568 32.856 1.00 96.50 102 GLU A C 1
ATOM 791 O O . GLU A 1 102 ? -13.959 -0.413 32.905 1.00 96.50 102 GLU A O 1
ATOM 796 N N . LYS A 1 103 ? -13.207 1.397 31.802 1.00 95.19 103 LYS A N 1
ATOM 797 C CA . LYS A 1 103 ? -13.994 1.183 30.575 1.00 95.19 103 LYS A CA 1
ATOM 798 C C . LYS A 1 103 ? -13.631 -0.139 29.891 1.00 95.19 103 LYS A C 1
ATOM 800 O O . LYS A 1 103 ? -14.521 -0.857 29.449 1.00 95.19 103 LYS A O 1
ATOM 805 N N . GLN A 1 104 ? -12.341 -0.478 29.842 1.00 94.25 104 GLN A N 1
ATOM 806 C CA . GLN A 1 104 ? -11.884 -1.760 29.303 1.00 94.25 104 GLN A CA 1
ATOM 807 C C . GLN A 1 104 ? -12.373 -2.941 30.155 1.00 94.25 104 GLN A C 1
ATOM 809 O O . GLN A 1 104 ? -12.888 -3.908 29.603 1.00 94.25 104 GLN A O 1
ATOM 814 N N . MET A 1 105 ? -12.273 -2.848 31.487 1.00 94.94 105 MET A N 1
ATOM 815 C CA . MET A 1 105 ? -12.773 -3.894 32.390 1.00 94.94 105 MET A CA 1
ATOM 816 C C . MET A 1 105 ? -14.291 -4.097 32.278 1.00 94.94 105 MET A C 1
ATOM 818 O O . MET A 1 105 ? -14.752 -5.235 32.299 1.00 94.94 105 MET A O 1
ATOM 822 N N . ASP A 1 106 ? -15.068 -3.016 32.151 1.00 94.00 106 ASP A N 1
ATOM 823 C CA . ASP A 1 106 ? -16.517 -3.095 31.920 1.00 94.00 106 ASP A CA 1
ATOM 824 C C . ASP A 1 106 ? -16.839 -3.774 30.582 1.00 94.00 106 ASP A C 1
ATOM 826 O O . ASP A 1 106 ? -17.740 -4.605 30.527 1.00 94.00 106 ASP A O 1
ATOM 830 N N . LEU A 1 107 ? -16.087 -3.476 29.516 1.00 92.38 107 LEU A N 1
ATOM 831 C CA . LEU A 1 107 ? -16.274 -4.110 28.208 1.00 92.38 107 LEU A CA 1
ATOM 832 C C . LEU A 1 107 ? -15.942 -5.609 28.232 1.00 92.38 107 LEU A C 1
ATOM 834 O O . LEU A 1 107 ? -16.676 -6.399 27.650 1.00 92.38 107 LEU A O 1
ATOM 838 N N . GLU A 1 108 ? -14.864 -6.003 28.911 1.00 92.44 108 GLU A N 1
ATOM 839 C CA . GLU A 1 108 ? -14.446 -7.408 29.049 1.00 92.44 108 GLU A CA 1
ATOM 84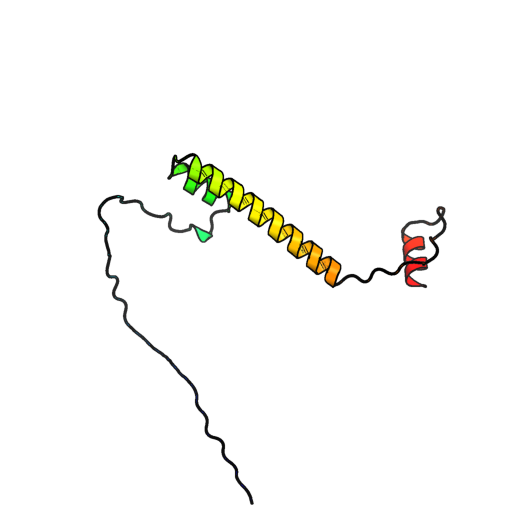0 C C . GLU A 1 108 ? -15.404 -8.245 29.917 1.00 92.44 108 GLU A C 1
ATOM 842 O O . GLU A 1 108 ? -15.376 -9.474 29.851 1.00 92.44 108 GLU A O 1
ATOM 847 N N . GLY A 1 109 ? -16.248 -7.596 30.728 1.00 90.19 109 GLY A N 1
ATOM 848 C CA . GLY A 1 109 ? -17.260 -8.242 31.566 1.00 90.19 109 GLY A CA 1
ATOM 849 C C . GLY A 1 109 ? -18.641 -8.429 30.919 1.00 90.19 109 GLY A C 1
ATOM 850 O O . GLY A 1 109 ? -19.524 -8.974 31.585 1.00 90.19 109 GLY A O 1
ATOM 851 N N . LYS A 1 110 ? -18.852 -7.964 29.679 1.00 85.12 110 LYS A N 1
ATOM 852 C CA . LYS A 1 110 ? -20.114 -8.097 28.921 1.00 85.12 110 LYS A CA 1
ATOM 853 C C . LYS A 1 110 ? -20.074 -9.293 27.972 1.00 85.12 110 LYS A C 1
ATOM 855 O O . LYS A 1 110 ? -21.125 -9.963 27.862 1.00 85.12 110 LYS A O 1
#

Radius of gyration: 29.81 Å; chains: 1; bounding box: 54×74×64 Å

Organism: NCBI:txid51022

Sequence (110 aa):
MSQRANRRAANKNKTMVTENSESISNPEHGEVLPANLSDMSVRDLTEYIVSRYKDPVIEKLLSALMEKISKQCHCECDAEKRARSLVISGLPEPSEDLRASEKQMDLEGK

pLDDT: mean 76.71, std 18.74, range [39.72, 96.5]

Secondary structure (DSSP, 8-state):
--------------------------TT------TTGGGS-HHHHHHHHHHH---HHHHHHHHHHHHHHHHHHHHHHHHHHHHTPPPP--PPPPPTTS-HHHHHHHHHT-